Protein AF-A0A934GDV5-F1 (afdb_monomer)

Nearest PDB structures (foldseek):
  1i6v-assembly1_C  TM=5.212E-01  e=8.057E+00  Thermus aquaticus

Solvent-accessible surface area (backbone atoms only — not comparable to full-atom values): 3606 Å² total; per-residue (Å²): 89,83,43,82,42,100,84,80,36,37,39,40,48,67,88,79,79,80,72,54,72,71,54,47,54,50,30,59,76,67,72,56,79,81,76,86,77,79,78,75,51,76,47,67,80,64,70,71,65,78,76,70,130

Structure (mmCIF, N/CA/C/O backbone):
data_AF-A0A934GDV5-F1
#
_entry.id   AF-A0A934GDV5-F1
#
lo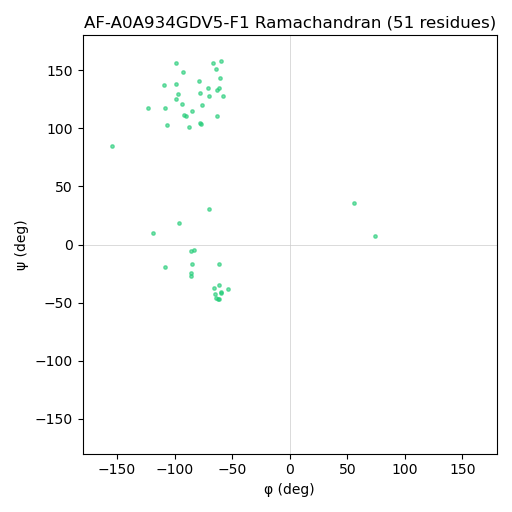op_
_atom_site.group_PDB
_atom_site.id
_atom_site.type_symbol
_atom_site.label_atom_id
_atom_site.label_alt_id
_atom_site.label_comp_id
_atom_site.label_asym_id
_atom_site.label_entity_id
_atom_site.label_seq_id
_atom_site.pdbx_PDB_ins_code
_atom_site.Cartn_x
_atom_site.Cartn_y
_atom_site.Cartn_z
_atom_site.occupancy
_atom_site.B_iso_or_equiv
_atom_site.auth_seq_id
_atom_site.auth_comp_id
_atom_site.auth_asym_id
_atom_site.auth_atom_id
_atom_site.pdbx_PDB_model_num
ATOM 1 N N . VAL A 1 1 ? 9.451 6.498 -9.583 1.00 67.75 1 VAL A N 1
ATOM 2 C CA . VAL A 1 1 ? 10.926 6.626 -9.716 1.00 67.75 1 VAL A CA 1
ATOM 3 C C . VAL A 1 1 ? 11.350 5.649 -10.793 1.00 67.75 1 VAL A C 1
ATOM 5 O O . VAL A 1 1 ? 10.865 4.526 -10.741 1.00 67.75 1 VAL A O 1
ATOM 8 N N . HIS A 1 2 ? 12.164 6.074 -11.758 1.00 67.88 2 HIS A N 1
ATOM 9 C CA . HIS A 1 2 ? 12.606 5.237 -12.878 1.00 67.88 2 HIS A CA 1
ATOM 10 C C . HIS A 1 2 ? 14.000 4.692 -12.577 1.00 67.88 2 HIS A C 1
ATOM 12 O O . HIS A 1 2 ? 14.894 5.468 -12.238 1.00 67.88 2 HIS A O 1
ATOM 18 N N . ILE A 1 3 ? 14.159 3.369 -12.628 1.00 71.88 3 ILE A N 1
ATOM 19 C CA . ILE A 1 3 ? 15.440 2.696 -12.395 1.00 71.88 3 ILE A CA 1
ATOM 20 C C . ILE A 1 3 ? 15.767 1.852 -13.632 1.00 71.88 3 ILE A C 1
ATOM 22 O O . ILE A 1 3 ? 15.011 0.925 -13.933 1.00 71.88 3 ILE A O 1
ATOM 26 N N . PRO A 1 4 ? 16.871 2.130 -14.345 1.00 73.00 4 PRO A N 1
ATOM 27 C CA . PRO A 1 4 ? 17.298 1.297 -15.461 1.00 73.00 4 PRO A CA 1
ATOM 28 C C . PRO A 1 4 ? 17.822 -0.051 -14.944 1.00 73.00 4 PRO A C 1
ATOM 30 O O . PRO A 1 4 ? 18.586 -0.108 -13.979 1.00 73.00 4 PRO A O 1
ATOM 33 N N . THR A 1 5 ? 17.407 -1.146 -15.579 1.00 76.56 5 THR A N 1
ATOM 34 C CA . THR A 1 5 ? 17.905 -2.503 -15.300 1.00 76.56 5 THR A CA 1
ATOM 35 C C . THR A 1 5 ? 18.967 -2.915 -16.321 1.00 76.56 5 THR A C 1
ATOM 37 O O . THR A 1 5 ? 18.997 -2.408 -17.441 1.00 76.56 5 THR A O 1
AT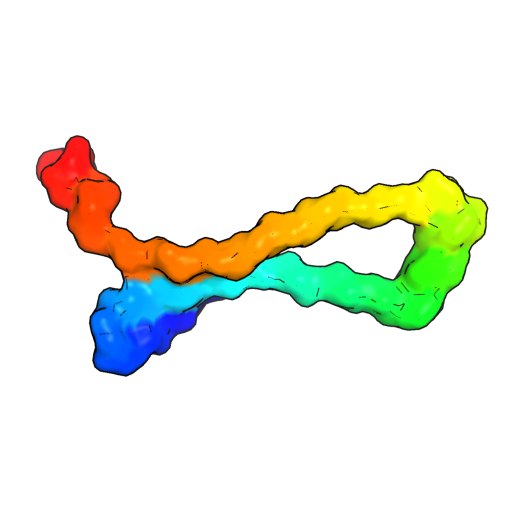OM 40 N N . THR A 1 6 ? 19.836 -3.861 -15.952 1.00 74.31 6 THR A N 1
ATOM 41 C CA . THR A 1 6 ? 20.973 -4.327 -16.772 1.00 74.31 6 THR A CA 1
ATOM 42 C C . THR A 1 6 ? 20.565 -4.956 -18.115 1.00 74.31 6 THR A C 1
ATOM 44 O O . THR A 1 6 ? 21.401 -5.075 -19.001 1.00 74.31 6 THR A O 1
ATOM 47 N N . ASP A 1 7 ? 19.291 -5.329 -18.276 1.00 71.38 7 ASP A N 1
ATOM 48 C CA . ASP A 1 7 ? 18.702 -5.905 -19.501 1.00 71.38 7 ASP A CA 1
ATOM 49 C C . ASP A 1 7 ? 17.999 -4.845 -20.382 1.00 71.38 7 ASP A C 1
ATOM 51 O O . ASP A 1 7 ? 17.125 -5.164 -21.179 1.00 71.38 7 ASP A O 1
ATOM 55 N N . GLY A 1 8 ? 18.293 -3.552 -20.192 1.00 65.25 8 GLY A N 1
ATOM 56 C CA . GLY A 1 8 ? 17.707 -2.466 -20.993 1.00 65.25 8 GLY A CA 1
ATOM 57 C C . GLY A 1 8 ? 16.239 -2.147 -20.681 1.00 65.25 8 GLY A C 1
ATOM 58 O O . GLY A 1 8 ? 15.621 -1.343 -21.371 1.00 65.25 8 GLY A O 1
ATOM 59 N N . ARG A 1 9 ? 15.662 -2.746 -19.631 1.00 72.50 9 ARG A N 1
ATOM 60 C CA . ARG A 1 9 ? 14.282 -2.474 -19.189 1.00 72.50 9 ARG A CA 1
ATOM 61 C C . ARG A 1 9 ? 14.261 -1.389 -18.118 1.00 72.50 9 ARG A C 1
ATOM 63 O O . ARG A 1 9 ? 15.164 -1.343 -17.281 1.00 72.50 9 ARG A O 1
ATOM 70 N N . GLU A 1 10 ? 13.196 -0.595 -18.066 1.00 65.38 10 GLU A N 1
ATOM 71 C CA . GLU A 1 10 ? 12.973 0.355 -16.974 1.00 65.38 10 GLU A CA 1
ATOM 72 C C . GLU A 1 10 ? 12.039 -0.216 -15.899 1.00 65.38 10 GLU A C 1
ATOM 74 O O . GLU A 1 10 ? 10.933 -0.697 -16.168 1.00 65.38 10 GLU A O 1
ATOM 79 N N . LEU A 1 11 ? 12.476 -0.133 -14.642 1.00 66.25 11 LEU A N 1
ATOM 80 C CA . LEU A 1 11 ? 11.646 -0.408 -13.479 1.00 66.25 11 LEU A CA 1
ATOM 81 C C . LEU A 1 11 ? 10.995 0.898 -13.011 1.00 66.25 11 LEU A C 1
ATOM 83 O O . LEU A 1 11 ? 11.668 1.781 -12.472 1.00 66.25 11 LEU A O 1
ATOM 87 N N . SER A 1 12 ? 9.673 1.001 -13.167 1.00 66.19 12 SER A N 1
ATOM 88 C CA . SER A 1 12 ? 8.899 2.090 -12.575 1.00 66.19 12 SER A CA 1
ATOM 89 C C . SER A 1 12 ? 8.478 1.706 -11.159 1.00 66.19 12 SER A C 1
ATOM 91 O O . SER A 1 12 ? 7.533 0.944 -10.940 1.00 66.19 12 SER A O 1
ATOM 93 N N . LEU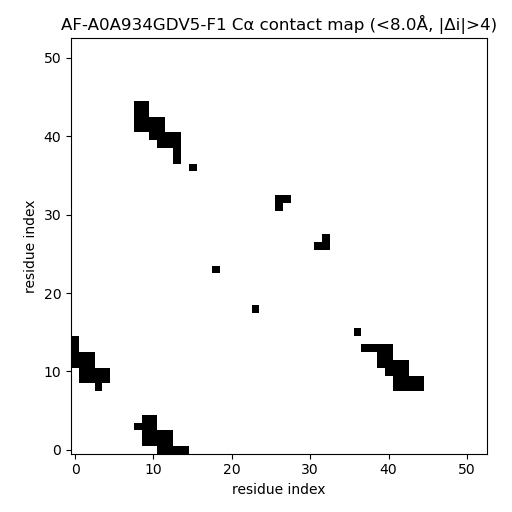 A 1 13 ? 9.196 2.232 -10.166 1.00 63.88 13 LEU A N 1
ATOM 94 C CA . LEU A 1 13 ? 8.783 2.115 -8.773 1.00 63.88 13 LEU A CA 1
ATOM 95 C C . LEU A 1 13 ? 7.663 3.122 -8.496 1.00 63.88 13 LEU A C 1
ATOM 97 O O . LEU A 1 13 ? 7.909 4.328 -8.335 1.00 63.88 13 LEU A O 1
ATOM 101 N N . THR A 1 14 ? 6.434 2.617 -8.414 1.00 61.31 14 THR A N 1
ATOM 102 C CA . THR A 1 14 ? 5.341 3.266 -7.687 1.00 61.31 14 THR A CA 1
ATOM 103 C C . THR A 1 14 ? 5.716 3.325 -6.209 1.00 61.31 14 THR A C 1
ATOM 105 O O . THR A 1 14 ? 6.206 2.349 -5.647 1.00 61.31 14 THR A O 1
ATOM 108 N N . ARG A 1 15 ? 5.551 4.487 -5.566 1.00 61.16 15 ARG A N 1
ATOM 109 C CA . ARG A 1 15 ? 5.813 4.614 -4.126 1.00 61.16 15 ARG A CA 1
ATOM 110 C C . ARG A 1 15 ? 4.838 3.715 -3.367 1.00 61.16 15 ARG A C 1
ATOM 112 O O . ARG A 1 15 ? 3.650 4.019 -3.323 1.00 61.16 15 ARG A O 1
ATOM 119 N N . TYR A 1 16 ? 5.359 2.654 -2.762 1.00 62.00 16 TYR A N 1
ATOM 120 C CA . TYR A 1 16 ? 4.649 1.887 -1.747 1.00 62.00 16 TYR A CA 1
ATOM 121 C C . TYR A 1 16 ? 4.860 2.571 -0.410 1.00 62.00 16 TYR A C 1
ATOM 123 O O . TYR A 1 16 ? 5.987 2.651 0.076 1.00 62.00 16 TYR A O 1
ATOM 131 N N . THR A 1 17 ? 3.791 3.094 0.175 1.00 63.44 17 THR A N 1
ATOM 132 C CA . THR A 1 17 ? 3.838 3.621 1.536 1.00 63.44 17 THR A CA 1
ATOM 133 C C . THR A 1 17 ? 3.107 2.645 2.440 1.00 63.44 17 THR A C 1
ATOM 135 O O . THR A 1 17 ? 1.881 2.573 2.457 1.00 63.44 17 THR A O 1
ATOM 138 N N . GLN A 1 18 ? 3.867 1.846 3.184 1.00 76.75 18 GLN A N 1
ATOM 139 C CA . GLN A 1 18 ? 3.306 1.132 4.323 1.00 76.75 18 GLN A CA 1
ATOM 140 C C . GLN A 1 18 ? 3.153 2.168 5.445 1.00 76.75 18 GLN A C 1
ATOM 142 O O . GLN A 1 18 ? 4.160 2.769 5.824 1.00 76.75 18 GLN A O 1
ATOM 147 N N . PRO A 1 19 ? 1.942 2.430 5.965 1.00 81.31 19 PRO A N 1
ATOM 148 C CA . PRO A 1 19 ? 1.791 3.366 7.070 1.00 81.31 19 PRO A CA 1
ATOM 149 C C . PRO A 1 19 ? 2.563 2.851 8.288 1.00 81.31 19 PRO A C 1
ATOM 151 O O . PRO A 1 19 ? 2.479 1.666 8.635 1.00 81.31 19 PRO A O 1
ATOM 154 N N . GLU A 1 20 ? 3.303 3.745 8.936 1.00 88.44 20 GLU A N 1
ATOM 155 C CA . GLU A 1 20 ? 3.935 3.474 10.225 1.00 88.44 20 GLU A CA 1
ATOM 156 C C . GLU A 1 20 ? 2.871 3.126 11.289 1.00 88.44 20 GLU A C 1
ATOM 158 O O . GLU A 1 20 ? 1.697 3.481 11.125 1.00 88.44 20 GLU A O 1
ATOM 163 N N . PRO A 1 21 ? 3.230 2.425 12.380 1.00 89.44 21 PRO A N 1
ATOM 164 C CA . PRO A 1 21 ? 2.264 1.971 13.385 1.00 89.44 21 PRO A CA 1
ATOM 165 C C . PRO A 1 21 ? 1.376 3.085 13.962 1.00 89.44 21 PRO A C 1
ATOM 167 O O . PRO A 1 21 ? 0.180 2.878 14.153 1.00 89.44 21 PRO A O 1
ATOM 170 N N . GLU A 1 22 ? 1.929 4.279 14.180 1.00 90.75 22 GLU A N 1
ATOM 171 C CA . GLU A 1 22 ? 1.174 5.440 14.668 1.00 90.75 22 GLU A CA 1
ATOM 172 C C . GLU A 1 22 ? 0.113 5.908 13.659 1.00 90.75 22 GLU A C 1
ATOM 174 O O . GLU A 1 22 ? -1.039 6.159 14.018 1.00 90.75 22 GLU A O 1
ATOM 179 N N . ILE A 1 23 ? 0.469 5.942 12.372 1.00 90.31 23 ILE A N 1
ATOM 180 C CA . ILE A 1 23 ? -0.450 6.298 11.286 1.00 90.31 23 ILE A CA 1
ATOM 181 C C . ILE A 1 23 ? -1.563 5.252 11.158 1.00 90.31 23 ILE A C 1
ATOM 183 O O . ILE A 1 23 ? -2.716 5.615 10.931 1.00 90.31 23 ILE A O 1
ATOM 187 N N . LYS A 1 24 ? -1.258 3.961 11.348 1.00 89.06 24 LYS A N 1
ATOM 188 C CA . LYS A 1 24 ? -2.280 2.900 11.380 1.00 89.06 24 LYS A CA 1
ATOM 189 C C . LYS A 1 24 ? -3.281 3.113 12.512 1.00 89.06 24 LYS A C 1
ATOM 191 O O . LYS A 1 24 ? -4.482 3.079 12.259 1.00 89.06 24 LYS A O 1
ATOM 196 N N . LEU A 1 25 ? -2.797 3.410 13.719 1.00 92.69 25 LEU A N 1
ATOM 197 C CA . LEU A 1 25 ? -3.657 3.701 14.866 1.00 92.69 25 LEU A CA 1
ATOM 198 C C . LEU A 1 25 ? -4.560 4.915 14.593 1.00 92.69 25 LEU A C 1
ATOM 200 O O . LEU A 1 25 ? -5.744 4.903 14.925 1.00 92.69 25 LEU A O 1
ATOM 204 N N . LEU A 1 26 ? -4.028 5.958 13.952 1.00 93.50 26 LEU A N 1
ATOM 205 C CA . LEU A 1 26 ? -4.817 7.121 13.551 1.00 93.50 26 LEU A CA 1
ATOM 206 C C . LEU A 1 26 ? -5.897 6.759 12.517 1.00 93.50 26 LEU A C 1
ATOM 208 O O . LEU A 1 26 ? -7.047 7.159 12.682 1.00 93.50 26 LEU A O 1
ATOM 212 N N . LEU A 1 27 ? -5.556 5.984 11.483 1.00 92.88 27 LEU A N 1
ATOM 213 C CA . LEU A 1 27 ? -6.503 5.530 10.457 1.00 92.88 27 LEU A CA 1
ATOM 214 C C . LEU A 1 27 ? -7.651 4.709 11.058 1.00 92.88 27 LEU A C 1
ATOM 216 O O . LEU A 1 27 ? -8.809 4.937 10.707 1.00 92.88 27 LEU A O 1
ATOM 220 N N . GLU A 1 28 ? -7.349 3.819 12.006 1.00 93.00 28 GLU A N 1
ATOM 221 C CA . GLU A 1 28 ? -8.354 3.035 12.733 1.00 93.00 28 GLU A CA 1
ATOM 222 C C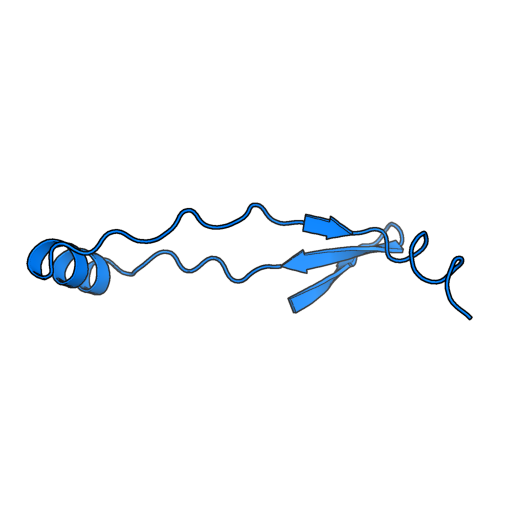 . GLU A 1 28 ? -9.298 3.931 13.539 1.00 93.00 28 GLU A C 1
ATOM 224 O O . GLU A 1 28 ? -10.520 3.807 13.431 1.00 93.00 28 GLU A O 1
ATOM 229 N N . LYS A 1 29 ? -8.750 4.895 14.292 1.00 94.94 29 LYS A N 1
ATOM 230 C CA . LYS A 1 29 ? -9.549 5.858 15.068 1.00 94.94 29 LYS A CA 1
ATOM 231 C C . LYS A 1 29 ? -10.442 6.723 14.178 1.00 94.94 29 LYS A C 1
ATOM 233 O O . LYS A 1 29 ? -11.556 7.058 14.578 1.00 94.94 29 LYS A O 1
ATOM 238 N N . LEU A 1 30 ? -9.964 7.068 12.983 1.00 94.69 30 LEU A N 1
ATOM 239 C CA . LEU A 1 30 ? -10.704 7.837 11.982 1.00 94.69 30 LEU A CA 1
ATOM 240 C C . LEU A 1 30 ? -11.638 6.974 11.117 1.00 94.69 30 LEU A C 1
ATOM 242 O O . LEU A 1 30 ? -12.397 7.526 10.325 1.00 94.69 30 LEU A O 1
ATOM 246 N N . LYS A 1 31 ? -11.617 5.642 11.274 1.00 92.44 31 LYS A N 1
ATOM 247 C CA . LYS A 1 31 ? -12.379 4.675 10.463 1.00 92.44 31 LYS A CA 1
ATOM 248 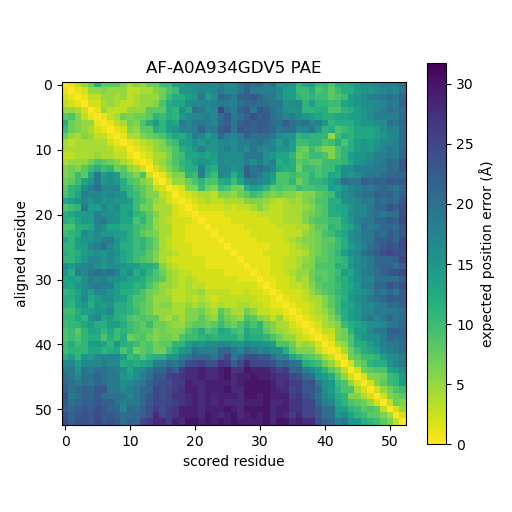C C . LYS A 1 31 ? -12.108 4.810 8.958 1.00 92.44 31 LYS A C 1
ATOM 250 O O . LYS A 1 31 ? -13.007 4.634 8.137 1.00 92.44 31 LYS A O 1
ATOM 255 N N . LEU A 1 32 ? -10.866 5.128 8.597 1.00 90.00 32 LEU A N 1
ATOM 256 C CA . LEU A 1 32 ? -10.425 5.275 7.213 1.00 90.00 32 LEU A CA 1
ATOM 257 C C . LEU A 1 32 ? -9.729 3.998 6.740 1.00 90.00 32 LEU A C 1
ATOM 259 O O . LEU A 1 32 ? -8.916 3.416 7.455 1.00 90.00 32 LEU A O 1
ATOM 263 N N . THR A 1 33 ? -10.021 3.582 5.509 1.00 86.38 33 THR A N 1
ATOM 264 C CA . THR A 1 33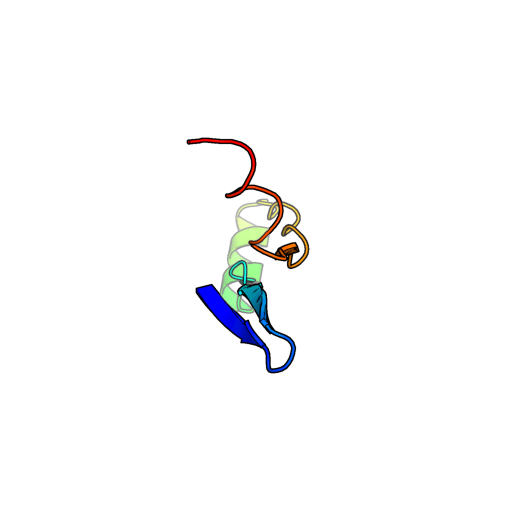 ? -9.337 2.463 4.850 1.00 86.38 33 THR A CA 1
ATOM 265 C C . THR A 1 33 ? -8.452 2.997 3.733 1.00 86.38 33 THR A C 1
ATOM 267 O O . THR A 1 33 ? -8.841 3.905 2.996 1.00 86.38 33 THR A O 1
ATOM 270 N N . LEU A 1 34 ? -7.232 2.468 3.626 1.00 83.81 34 LEU A N 1
ATOM 271 C CA . LEU A 1 34 ? -6.334 2.845 2.5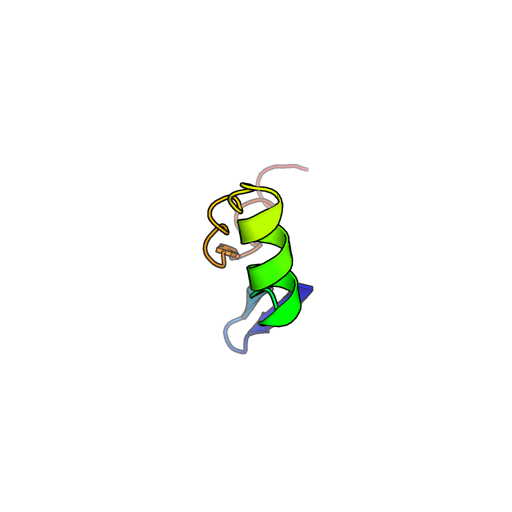40 1.00 83.81 34 LEU A CA 1
ATOM 272 C C . LEU A 1 34 ? -6.732 2.106 1.256 1.00 83.81 34 LEU A C 1
ATOM 274 O O . LEU A 1 34 ? -7.063 0.919 1.319 1.00 83.81 34 LEU A O 1
ATOM 278 N N . PRO A 1 35 ? -6.679 2.772 0.090 1.00 83.88 35 PRO A N 1
ATOM 279 C CA . PRO A 1 35 ? -6.920 2.108 -1.181 1.00 83.88 35 PRO A CA 1
ATOM 280 C C . PRO A 1 35 ? -5.846 1.046 -1.442 1.00 83.88 35 PRO A C 1
ATOM 282 O O . PRO A 1 35 ? -4.697 1.179 -1.010 1.00 83.88 35 PRO A O 1
ATOM 285 N N . ALA A 1 36 ? -6.211 -0.001 -2.185 1.00 80.69 36 ALA A N 1
ATOM 286 C CA . ALA A 1 36 ? -5.258 -1.009 -2.629 1.00 80.69 36 ALA A CA 1
ATOM 287 C C . ALA A 1 36 ? -4.134 -0.347 -3.443 1.00 80.69 36 ALA A C 1
ATOM 289 O O . ALA A 1 36 ? -4.391 0.410 -4.381 1.00 80.69 36 ALA A O 1
ATOM 290 N N . GLN A 1 37 ? -2.881 -0.618 -3.077 1.00 77.31 37 GLN A N 1
ATOM 291 C CA . GLN A 1 37 ? -1.734 -0.068 -3.794 1.00 77.31 37 GLN A CA 1
ATOM 292 C C . GLN A 1 37 ? -1.521 -0.859 -5.088 1.00 77.31 37 GLN A C 1
ATOM 294 O O . GLN A 1 37 ? -1.505 -2.090 -5.075 1.00 77.31 37 GLN A O 1
ATOM 299 N N . ALA A 1 38 ? -1.382 -0.153 -6.213 1.00 70.88 38 ALA A N 1
ATOM 300 C CA . ALA A 1 38 ? -1.158 -0.784 -7.513 1.00 70.88 38 ALA A CA 1
ATOM 301 C C . ALA A 1 38 ? 0.153 -1.593 -7.504 1.00 70.88 38 ALA A C 1
ATOM 303 O O . ALA A 1 38 ? 1.117 -1.131 -6.895 1.00 70.88 38 ALA A O 1
ATOM 304 N N . PRO A 1 39 ? 0.235 -2.761 -8.169 1.00 69.69 39 PRO A N 1
ATOM 305 C CA . PRO A 1 39 ? 1.469 -3.543 -8.262 1.00 69.69 39 PRO A CA 1
ATOM 306 C C . PRO A 1 39 ? 2.542 -2.811 -9.088 1.00 69.69 39 PRO A C 1
ATOM 308 O O . PRO A 1 39 ? 2.195 -1.963 -9.921 1.00 69.69 39 PRO A O 1
ATOM 311 N N . PRO A 1 40 ? 3.836 -3.118 -8.875 1.00 66.44 40 PRO A N 1
ATOM 312 C CA . PRO A 1 40 ? 4.911 -2.398 -9.540 1.00 66.44 40 PRO A CA 1
ATOM 313 C C . PRO A 1 40 ? 4.877 -2.769 -11.018 1.00 66.44 40 PRO A C 1
ATOM 315 O O . PRO A 1 40 ? 4.832 -3.948 -11.371 1.00 66.44 40 PRO A O 1
ATOM 318 N N . LYS A 1 41 ? 4.850 -1.763 -11.892 1.00 65.44 41 LYS A N 1
ATOM 319 C CA . LYS A 1 41 ? 4.791 -1.980 -13.338 1.00 65.44 41 LYS A CA 1
ATOM 320 C C . LYS A 1 41 ? 6.210 -1.974 -13.897 1.00 65.44 41 LYS A C 1
ATOM 322 O O . LYS A 1 41 ? 6.928 -0.986 -13.768 1.00 65.44 41 LYS A O 1
ATOM 327 N N . ILE A 1 42 ? 6.597 -3.076 -14.531 1.00 59.38 42 ILE A N 1
ATOM 328 C CA . ILE A 1 42 ? 7.800 -3.146 -15.363 1.00 59.38 42 ILE A CA 1
ATOM 329 C C . ILE A 1 42 ? 7.353 -2.778 -16.776 1.00 59.38 42 ILE A C 1
ATOM 331 O O . ILE A 1 42 ? 6.592 -3.520 -17.395 1.00 59.38 42 ILE A O 1
ATOM 335 N N . THR A 1 43 ? 7.768 -1.615 -17.265 1.00 57.38 43 THR A N 1
ATOM 336 C CA . THR A 1 43 ? 7.446 -1.141 -18.615 1.00 57.38 43 THR A CA 1
ATOM 337 C C . THR A 1 43 ? 8.706 -1.208 -19.466 1.00 57.38 43 THR A C 1
ATOM 339 O O . THR A 1 43 ? 9.692 -0.543 -19.171 1.00 57.38 43 THR A O 1
ATOM 342 N N . ALA A 1 44 ? 8.688 -2.017 -20.527 1.00 54.41 44 ALA A N 1
ATOM 343 C CA . ALA A 1 44 ? 9.680 -1.916 -21.591 1.00 54.41 44 ALA A CA 1
ATOM 344 C C . ALA A 1 44 ? 9.300 -0.701 -22.453 1.00 54.41 44 ALA A C 1
ATOM 346 O O . ALA A 1 44 ? 8.329 -0.758 -23.207 1.00 54.41 44 ALA A O 1
ATOM 347 N N . GLU A 1 45 ? 10.007 0.417 -22.298 1.00 52.84 45 GLU A N 1
ATOM 348 C CA . GLU A 1 45 ? 9.732 1.692 -22.979 1.00 52.84 45 GLU A CA 1
ATOM 349 C C . GLU A 1 45 ? 10.036 1.695 -24.496 1.00 52.84 45 GLU A C 1
ATOM 351 O O . GLU A 1 45 ? 10.338 2.741 -25.062 1.00 52.84 45 GLU A O 1
ATOM 356 N N . GLU A 1 46 ? 9.913 0.566 -25.201 1.00 50.12 46 GLU A N 1
ATOM 357 C CA . GLU A 1 46 ? 10.198 0.521 -26.647 1.00 50.12 46 GLU A CA 1
ATOM 358 C C . GLU A 1 46 ? 8.954 0.380 -27.538 1.00 50.12 46 GLU A C 1
ATOM 360 O O . GLU A 1 46 ? 8.984 0.780 -28.697 1.00 50.12 46 GLU A O 1
ATOM 365 N N . VAL A 1 47 ? 7.805 -0.072 -27.019 1.00 46.22 47 VAL A N 1
ATOM 366 C CA . VAL A 1 47 ? 6.611 -0.257 -27.876 1.00 46.22 47 VAL A CA 1
ATOM 367 C C . VAL A 1 47 ? 5.782 1.028 -28.035 1.00 46.22 47 VAL A C 1
ATOM 369 O O . VAL A 1 47 ? 5.138 1.211 -29.060 1.00 46.22 47 VAL A O 1
ATOM 372 N N . ALA A 1 48 ? 5.816 1.960 -27.075 1.00 43.81 48 ALA A N 1
ATOM 373 C CA . ALA A 1 48 ? 4.992 3.178 -27.140 1.00 43.81 48 ALA A CA 1
ATOM 374 C C . ALA A 1 48 ? 5.636 4.328 -27.936 1.00 43.81 48 ALA A C 1
ATOM 376 O O . ALA A 1 48 ? 4.924 5.183 -28.460 1.00 43.81 48 ALA A O 1
ATOM 377 N N . ARG A 1 49 ? 6.971 4.355 -28.052 1.00 43.59 49 ARG A N 1
ATOM 378 C CA . ARG A 1 49 ? 7.686 5.429 -28.762 1.00 43.59 49 ARG A CA 1
ATOM 379 C C . ARG A 1 49 ? 7.781 5.193 -30.275 1.00 43.59 49 ARG A C 1
ATOM 381 O O . ARG A 1 49 ? 8.001 6.146 -31.008 1.00 43.59 49 ARG A O 1
ATOM 388 N N . ALA A 1 50 ? 7.545 3.963 -30.743 1.00 42.72 50 ALA A N 1
ATOM 389 C CA . ALA A 1 50 ? 7.519 3.609 -32.167 1.00 42.72 50 ALA A CA 1
ATOM 390 C C . ALA A 1 50 ? 6.152 3.829 -32.852 1.00 42.72 50 ALA A C 1
ATOM 392 O O . ALA A 1 50 ? 6.042 3.653 -34.062 1.00 42.72 50 ALA A O 1
ATOM 393 N N . SER A 1 51 ? 5.104 4.207 -32.108 1.00 36.91 51 SER A N 1
ATOM 394 C CA . SER A 1 51 ? 3.744 4.380 -32.649 1.00 36.91 51 SER A CA 1
ATOM 395 C C . SER A 1 51 ? 3.172 5.798 -32.531 1.00 36.91 51 SER A C 1
ATOM 397 O O . SER A 1 51 ? 1.993 5.996 -32.812 1.00 36.91 51 SER A O 1
ATOM 399 N N . ALA A 1 52 ? 3.974 6.794 -32.147 1.00 40.19 52 ALA A N 1
ATOM 400 C CA . ALA A 1 52 ? 3.571 8.199 -32.217 1.00 40.19 52 ALA A CA 1
ATOM 401 C C . ALA A 1 52 ? 4.789 9.131 -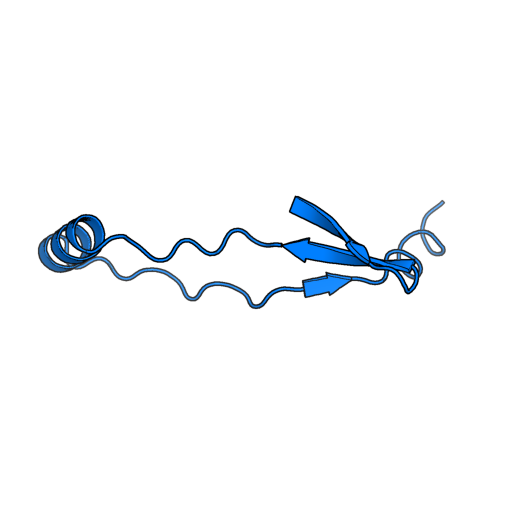32.330 1.00 40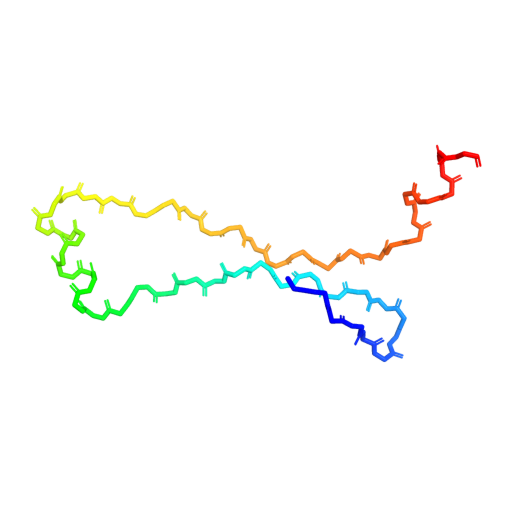.19 52 ALA A C 1
ATOM 403 O O . ALA A 1 52 ? 5.284 9.622 -31.316 1.00 40.19 52 ALA A O 1
ATOM 404 N N . VAL A 1 53 ? 5.264 9.319 -33.568 1.00 35.59 53 VAL A N 1
ATOM 405 C CA . VAL A 1 53 ? 5.682 10.568 -34.256 1.00 35.59 53 VAL A CA 1
ATOM 406 C C . VAL A 1 53 ? 6.493 10.188 -35.492 1.00 35.59 53 VAL A C 1
ATOM 408 O O . VAL A 1 53 ? 7.438 9.383 -35.354 1.00 35.59 53 VAL A O 1
#

pLDDT: mean 70.72, std 16.66, range [35.59, 94.94]

Foldseek 3Di:
DWDQDPVRWIWDDDDDDDDDPVVVVVCVVVVHDDDDDDDTDTDRPPPPVVPDD

Mean predicted aligned error: 12.5 Å

Radius of gyration: 17.33 Å; Cα contacts (8 Å, |Δi|>4): 43; chains: 1; bounding box: 33×16×49 Å

Secondary structure (DSSP, 8-state):
-EEE-TTS-EEE-----PPPHHHHHHHHHTT--PPPPPPPEEE-TTTTTTS--

Sequence (53 aa):
VHIPTTDGRELSLTRYTQPEPEIKLLLEKLKLTLPAQAPPKITAEEVARASAV